Protein AF-A0AAW1QR92-F1 (afdb_monomer_lite)

Foldseek 3Di:
DPPPPVPDVPPDDPCVVVDDPVVVVVVVVVVVVVVVVVPPPVPPCDVVVVVVVVVVVCCVPPDDPVVVVVVVVVVVVVVVVVLVVQVVVLVVLLVLLCVLLVVVVNNVLRDPVVSVCSNVVVADPVNSVVSSVCSNVVPDD

Sequence (141 aa):
MVAQAAQTAKFKPAYNKYRSRSDLEADYVKEWRDIANLGDTSRPLTAWSVLWFVPVWINYTLLPEVVRFLGFSVKAALLALWYQAHKRMVLQGAKLDCWLAGLRGQQHGFSREMVMRRFHYHVGPLESWRYRIQLARGGSL

Structure (mmCIF, N/CA/C/O backbone):
data_AF-A0AAW1QR92-F1
#
_entry.id   AF-A0AAW1QR92-F1
#
loop_
_atom_site.group_PDB
_atom_site.id
_atom_site.type_symbol
_atom_site.label_atom_id
_atom_site.label_alt_id
_atom_site.label_comp_id
_atom_site.label_asym_id
_atom_site.label_entity_id
_atom_site.label_seq_id
_atom_site.pdbx_PDB_ins_code
_atom_site.Cartn_x
_atom_site.Cartn_y
_atom_site.Cartn_z
_atom_site.occupancy
_atom_site.B_iso_or_equiv
_atom_site.auth_seq_id
_atom_site.auth_comp_id
_atom_site.auth_asym_id
_atom_site.auth_atom_id
_atom_site.pdbx_PDB_model_num
ATOM 1 N N . MET A 1 1 ? 17.812 -0.412 24.088 1.00 36.50 1 MET A N 1
ATOM 2 C CA . MET A 1 1 ? 17.986 -1.600 23.220 1.00 36.50 1 MET A CA 1
ATOM 3 C C . MET A 1 1 ? 16.809 -1.713 22.240 1.00 36.50 1 MET A C 1
ATOM 5 O O . MET A 1 1 ? 15.968 -2.583 22.379 1.00 36.50 1 MET A O 1
ATOM 9 N N . VAL A 1 2 ? 16.703 -0.792 21.272 1.00 36.41 2 VAL A N 1
ATOM 10 C CA . VAL A 1 2 ? 15.519 -0.632 20.384 1.00 36.41 2 VAL A CA 1
ATOM 11 C C . VAL A 1 2 ? 15.682 -1.374 19.038 1.00 36.41 2 VAL A C 1
ATOM 13 O O . VAL A 1 2 ? 14.801 -1.357 18.188 1.00 36.41 2 VAL A O 1
ATOM 16 N N . ALA A 1 3 ? 16.789 -2.090 18.837 1.00 37.59 3 ALA A N 1
ATOM 17 C CA . ALA A 1 3 ? 17.160 -2.630 17.527 1.00 37.59 3 ALA A CA 1
ATOM 18 C C . ALA A 1 3 ? 16.555 -4.006 17.164 1.00 37.59 3 ALA A C 1
ATOM 20 O O . ALA A 1 3 ? 16.767 -4.468 16.048 1.00 37.59 3 ALA A O 1
ATOM 21 N N . GLN A 1 4 ? 15.810 -4.677 18.052 1.00 38.47 4 GLN A N 1
ATOM 22 C CA . GLN A 1 4 ? 15.387 -6.072 17.813 1.00 38.47 4 GLN A CA 1
ATOM 23 C C . GLN A 1 4 ? 13.962 -6.258 17.272 1.00 38.47 4 GLN A C 1
ATOM 25 O O . GLN A 1 4 ? 13.657 -7.322 16.745 1.00 38.47 4 GLN A O 1
ATOM 30 N N . ALA A 1 5 ? 13.099 -5.238 17.306 1.00 35.59 5 ALA A N 1
ATOM 31 C CA . ALA A 1 5 ? 11.719 -5.372 16.816 1.00 35.59 5 ALA A CA 1
ATOM 32 C C . ALA A 1 5 ? 11.564 -5.168 15.292 1.00 35.59 5 ALA A C 1
ATOM 34 O O . ALA A 1 5 ? 10.482 -5.375 14.752 1.00 35.59 5 ALA A O 1
ATOM 35 N N . ALA A 1 6 ? 12.631 -4.779 14.585 1.00 37.94 6 ALA A N 1
ATOM 36 C CA . ALA A 1 6 ? 12.605 -4.531 13.139 1.00 37.94 6 ALA A CA 1
ATOM 37 C C . ALA A 1 6 ? 12.860 -5.790 12.277 1.00 37.94 6 ALA A C 1
ATOM 39 O O . ALA A 1 6 ? 12.922 -5.689 11.053 1.00 37.94 6 ALA A O 1
ATOM 40 N N . GLN A 1 7 ? 13.007 -6.977 12.880 1.00 39.44 7 GLN A N 1
ATOM 41 C CA . GLN A 1 7 ? 13.308 -8.229 12.171 1.00 39.44 7 GLN A CA 1
ATOM 42 C C . GLN A 1 7 ? 12.162 -9.253 12.224 1.00 39.44 7 GLN A C 1
ATOM 44 O O . GLN A 1 7 ? 12.347 -10.337 12.762 1.00 39.44 7 GLN A O 1
ATOM 49 N N . THR A 1 8 ? 10.990 -8.991 11.639 1.00 38.94 8 THR A N 1
ATOM 50 C CA . THR A 1 8 ? 9.998 -10.080 11.430 1.00 38.94 8 THR A CA 1
ATOM 51 C C . THR A 1 8 ? 9.270 -10.048 10.089 1.00 38.94 8 THR A C 1
ATOM 53 O O . THR A 1 8 ? 8.261 -10.718 9.905 1.00 38.94 8 THR A O 1
ATOM 56 N N . ALA A 1 9 ? 9.849 -9.394 9.084 1.00 43.56 9 ALA A N 1
ATOM 57 C CA . ALA A 1 9 ? 9.706 -9.862 7.708 1.00 43.56 9 ALA A CA 1
ATOM 58 C C . ALA A 1 9 ? 11.062 -10.418 7.257 1.00 43.56 9 ALA A C 1
ATOM 60 O O . ALA A 1 9 ? 11.718 -9.850 6.387 1.00 43.56 9 ALA A O 1
ATOM 61 N N . LYS A 1 10 ? 11.535 -11.502 7.900 1.00 46.25 10 LYS A N 1
ATOM 62 C CA . LYS A 1 10 ? 12.684 -12.261 7.384 1.00 46.25 10 LYS A CA 1
ATOM 63 C C . LYS A 1 10 ? 12.319 -12.690 5.964 1.00 46.25 10 LYS A C 1
ATOM 65 O O . LYS A 1 10 ? 11.411 -13.497 5.775 1.00 46.25 10 LYS A O 1
ATOM 70 N N . PHE A 1 11 ? 12.987 -12.099 4.976 1.00 49.75 11 PHE A N 1
ATOM 71 C CA . PHE A 1 11 ? 12.872 -12.481 3.575 1.00 49.75 11 PHE A CA 1
ATOM 72 C C . PHE A 1 11 ? 13.097 -13.991 3.485 1.00 49.75 11 PHE A C 1
ATOM 74 O O . PHE A 1 11 ? 14.195 -14.471 3.772 1.00 49.75 11 PHE A O 1
ATOM 81 N N . LYS A 1 12 ? 12.038 -14.749 3.177 1.00 55.47 12 LYS A N 1
ATOM 82 C CA . LYS A 1 12 ? 12.140 -16.203 3.064 1.00 55.47 12 LYS A CA 1
ATOM 83 C C . LYS A 1 12 ? 12.989 -16.500 1.828 1.00 55.47 12 LYS A C 1
ATOM 85 O O . LYS A 1 12 ? 12.605 -16.095 0.731 1.00 55.47 12 LYS A O 1
ATOM 90 N N . PRO A 1 13 ? 14.149 -17.145 1.985 1.00 55.47 13 PRO A N 1
ATOM 91 C CA . PRO A 1 13 ? 15.058 -17.361 0.874 1.00 55.47 13 PRO A CA 1
ATOM 92 C C . PRO A 1 13 ? 14.423 -18.263 -0.195 1.00 55.47 13 PRO A C 1
ATOM 94 O O . PRO A 1 13 ? 13.612 -19.146 0.093 1.00 55.47 13 PRO A O 1
ATOM 97 N N . ALA A 1 14 ? 14.819 -18.045 -1.451 1.00 55.00 14 ALA A N 1
ATOM 98 C CA . ALA A 1 14 ? 14.255 -18.691 -2.639 1.00 55.00 14 ALA A CA 1
ATOM 99 C C . ALA A 1 14 ? 14.402 -20.232 -2.679 1.00 55.00 14 ALA A C 1
ATOM 101 O O . ALA A 1 14 ? 13.823 -20.877 -3.553 1.00 55.00 14 ALA A O 1
ATOM 102 N N . TYR A 1 15 ? 15.130 -20.845 -1.735 1.00 59.25 15 TYR A N 1
ATOM 103 C CA . TYR A 1 15 ? 15.308 -22.299 -1.658 1.00 59.25 15 TYR A CA 1
ATOM 104 C C . TYR A 1 15 ? 14.099 -23.056 -1.079 1.00 59.25 15 TYR A C 1
ATOM 106 O O . TYR A 1 15 ? 14.039 -24.276 -1.212 1.00 59.25 15 TYR A O 1
ATOM 114 N N . ASN A 1 16 ? 13.088 -22.370 -0.526 1.00 64.44 16 ASN A N 1
ATOM 115 C CA . ASN A 1 16 ? 11.834 -23.012 -0.092 1.00 64.44 16 ASN A CA 1
ATOM 116 C C . ASN A 1 16 ? 11.053 -23.672 -1.244 1.00 64.44 16 ASN A C 1
ATOM 118 O O . ASN A 1 16 ? 10.173 -24.489 -0.993 1.00 64.44 16 ASN A O 1
ATOM 122 N N . LYS A 1 17 ? 11.389 -23.357 -2.503 1.00 61.59 17 LYS A N 1
ATOM 123 C CA . LYS A 1 17 ? 10.814 -23.994 -3.697 1.00 61.59 17 LYS A CA 1
ATOM 124 C C . LYS A 1 17 ? 11.194 -25.478 -3.836 1.00 61.59 17 LYS A C 1
ATOM 126 O O . LYS A 1 17 ? 10.472 -26.212 -4.499 1.00 61.59 17 LYS A O 1
ATOM 131 N N . TYR A 1 18 ? 12.304 -25.909 -3.231 1.00 69.69 18 TYR A N 1
ATOM 132 C CA . TYR A 1 18 ? 12.835 -27.275 -3.3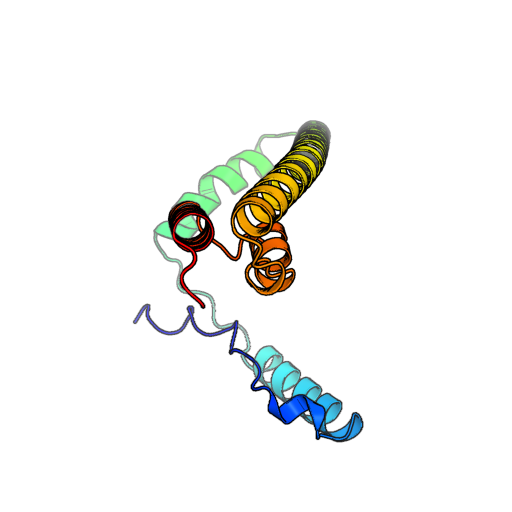54 1.00 69.69 18 TYR A CA 1
ATOM 133 C C . TYR A 1 18 ? 12.560 -28.157 -2.128 1.00 69.69 18 TYR A C 1
ATOM 135 O O . TYR A 1 18 ? 12.988 -29.308 -2.098 1.00 69.69 18 TYR A O 1
ATOM 143 N N . ARG A 1 19 ? 11.873 -27.630 -1.108 1.00 72.19 19 ARG A N 1
ATOM 144 C CA . ARG A 1 19 ? 11.544 -28.373 0.113 1.00 72.19 19 ARG A CA 1
ATOM 145 C C . ARG A 1 19 ? 10.186 -29.051 0.009 1.00 72.19 19 ARG A C 1
ATOM 147 O O . ARG A 1 19 ? 9.264 -28.527 -0.615 1.00 72.19 19 ARG A O 1
ATOM 154 N N . SER A 1 20 ? 10.072 -30.210 0.653 1.00 80.69 20 SER A N 1
ATOM 155 C CA . SER A 1 20 ? 8.797 -30.907 0.761 1.00 80.69 20 SER A CA 1
ATOM 156 C C . SER A 1 20 ? 7.824 -30.084 1.611 1.00 80.69 20 SER A C 1
ATOM 158 O O . SER A 1 20 ? 8.214 -29.340 2.516 1.00 80.69 20 SER A O 1
ATOM 160 N N . ARG A 1 21 ? 6.530 -30.198 1.305 1.00 74.81 21 ARG A N 1
ATOM 161 C CA . ARG A 1 21 ? 5.485 -29.460 2.019 1.00 74.81 21 ARG A CA 1
ATOM 162 C C . ARG A 1 21 ? 5.454 -29.809 3.511 1.00 74.81 21 ARG A C 1
ATOM 164 O O . ARG A 1 21 ? 5.263 -28.911 4.323 1.00 74.81 21 ARG A O 1
ATOM 171 N N . SER A 1 22 ? 5.701 -31.071 3.860 1.00 81.12 22 SER A N 1
ATOM 172 C CA . SER A 1 22 ? 5.760 -31.540 5.248 1.00 81.12 22 SER A CA 1
ATOM 173 C C . SER A 1 22 ? 6.888 -30.884 6.042 1.00 81.12 22 SER A C 1
ATOM 175 O O . SER A 1 22 ? 6.677 -30.509 7.192 1.00 81.12 22 SER A O 1
ATOM 177 N N . ASP A 1 23 ? 8.057 -30.677 5.427 1.00 81.44 23 ASP A N 1
ATOM 178 C CA . ASP A 1 23 ? 9.190 -30.031 6.103 1.00 81.44 23 ASP A CA 1
ATOM 179 C C . ASP A 1 23 ? 8.905 -28.551 6.369 1.00 81.44 23 ASP A C 1
ATOM 181 O O . ASP A 1 23 ? 9.239 -28.024 7.429 1.00 81.44 23 ASP A O 1
ATOM 185 N N . LEU A 1 24 ? 8.248 -27.878 5.417 1.00 79.44 24 LEU A N 1
ATOM 186 C CA . LEU A 1 24 ? 7.818 -26.490 5.588 1.00 79.44 24 LEU A CA 1
ATOM 187 C C . LEU A 1 24 ? 6.776 -26.364 6.702 1.00 79.44 24 LEU A C 1
ATOM 189 O O . LEU A 1 24 ? 6.866 -25.452 7.516 1.00 79.44 24 LEU A O 1
ATOM 193 N N . GLU A 1 25 ? 5.797 -27.267 6.747 1.00 79.06 25 GLU A N 1
ATOM 194 C CA . GLU A 1 25 ? 4.768 -27.285 7.790 1.00 79.06 25 GLU A CA 1
ATOM 195 C C . GLU A 1 25 ? 5.378 -27.533 9.179 1.00 79.06 25 GLU A C 1
ATOM 197 O O . GLU A 1 25 ? 5.028 -26.829 10.125 1.00 79.06 25 GLU A O 1
ATOM 202 N N . ALA A 1 26 ? 6.349 -28.444 9.300 1.00 83.06 26 ALA A N 1
ATOM 203 C CA . ALA A 1 26 ? 7.070 -28.678 10.552 1.00 83.06 26 ALA A CA 1
ATOM 204 C C . ALA A 1 26 ? 7.853 -27.439 11.022 1.00 83.06 26 ALA A C 1
ATOM 2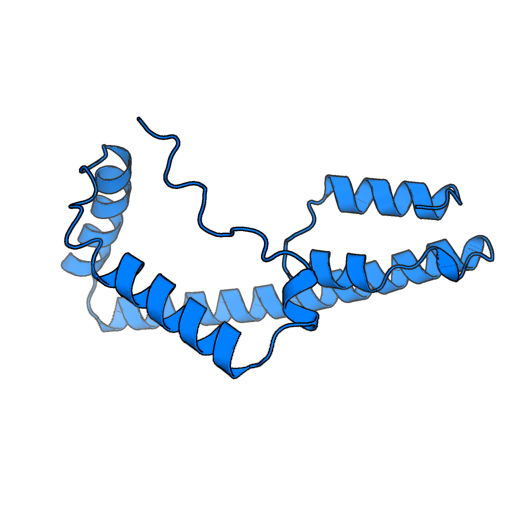06 O O . ALA A 1 26 ? 7.775 -27.070 12.198 1.00 83.06 26 ALA A O 1
ATOM 207 N N . ASP A 1 27 ? 8.552 -26.759 10.107 1.00 82.81 27 ASP A N 1
ATOM 208 C CA . ASP A 1 27 ? 9.270 -25.517 10.409 1.00 82.81 27 ASP A CA 1
ATOM 209 C C . ASP A 1 27 ? 8.305 -24.395 10.828 1.00 82.81 27 ASP A C 1
ATOM 211 O O . ASP A 1 27 ? 8.580 -23.683 11.794 1.00 82.81 27 ASP A O 1
ATOM 215 N N . TYR A 1 28 ? 7.143 -24.273 10.173 1.00 77.81 28 TYR A N 1
ATOM 216 C CA . TYR A 1 28 ? 6.116 -23.298 10.556 1.00 77.81 28 TYR A CA 1
ATOM 217 C C . TYR A 1 28 ? 5.531 -23.566 11.935 1.00 77.81 28 TYR A C 1
ATOM 219 O O . TYR A 1 28 ? 5.345 -22.633 12.713 1.00 77.81 28 TYR A O 1
ATOM 227 N N . VAL A 1 29 ? 5.239 -24.827 12.252 1.00 84.62 29 VAL A N 1
ATOM 228 C CA . VAL A 1 29 ? 4.713 -25.207 13.569 1.00 84.62 29 VAL A CA 1
ATOM 229 C C . VAL A 1 29 ? 5.751 -24.936 14.655 1.00 84.62 29 VAL A C 1
ATOM 231 O O . VAL A 1 29 ? 5.393 -24.470 15.737 1.00 84.62 29 VAL A O 1
ATOM 234 N N . LYS A 1 30 ? 7.034 -25.178 14.370 1.00 83.94 30 LYS A N 1
ATOM 235 C CA . LYS A 1 30 ? 8.133 -24.874 15.289 1.00 83.94 30 LYS A CA 1
ATOM 236 C C . LYS A 1 30 ? 8.287 -23.370 15.510 1.00 83.94 30 LYS A C 1
ATOM 238 O O . LYS A 1 30 ? 8.290 -22.939 16.655 1.00 83.94 30 LYS A O 1
ATOM 243 N N . GLU A 1 31 ? 8.323 -22.576 14.441 1.00 79.69 31 GLU A N 1
ATOM 244 C CA . GLU A 1 31 ? 8.396 -21.111 14.516 1.00 79.69 31 GLU A CA 1
ATOM 245 C C . GLU A 1 31 ? 7.192 -20.533 15.272 1.00 79.69 31 GLU A C 1
ATOM 247 O O . GLU A 1 31 ? 7.347 -19.680 16.142 1.00 79.69 31 GLU A O 1
ATOM 252 N N . TRP A 1 32 ? 5.989 -21.044 15.000 1.00 76.25 32 TRP A N 1
ATOM 253 C CA . TRP A 1 32 ? 4.781 -20.647 15.715 1.00 76.25 32 TRP A CA 1
ATOM 254 C C . TRP A 1 32 ? 4.849 -21.002 17.200 1.00 76.25 32 TRP A C 1
ATOM 256 O O . TRP A 1 32 ? 4.489 -20.178 18.035 1.00 76.25 32 TRP A O 1
ATOM 266 N N . ARG A 1 33 ? 5.345 -22.196 17.545 1.00 79.56 33 ARG A N 1
ATOM 267 C CA . ARG A 1 33 ? 5.541 -22.617 18.938 1.00 79.56 33 ARG A CA 1
ATOM 268 C C . ARG A 1 33 ? 6.582 -21.745 19.640 1.00 79.56 33 ARG A C 1
ATOM 270 O O . ARG A 1 33 ? 6.361 -21.377 20.787 1.00 79.56 33 ARG A O 1
ATOM 277 N N . ASP A 1 34 ? 7.662 -21.374 18.963 1.00 76.19 34 ASP A N 1
ATOM 278 C CA . ASP A 1 34 ? 8.684 -20.479 19.507 1.00 76.19 34 ASP A CA 1
ATOM 279 C C . ASP A 1 34 ? 8.112 -19.067 19.744 1.00 76.19 34 ASP A C 1
ATOM 281 O O . ASP A 1 34 ? 8.342 -18.485 20.801 1.00 76.19 34 ASP A O 1
ATOM 285 N N . ILE A 1 35 ? 7.286 -18.550 18.823 1.00 70.12 35 ILE A N 1
ATOM 286 C CA . ILE A 1 35 ? 6.558 -17.273 18.972 1.00 70.12 35 ILE A CA 1
ATOM 287 C C . ILE A 1 35 ? 5.499 -17.340 20.080 1.00 70.12 35 ILE A C 1
ATOM 289 O O . ILE A 1 35 ? 5.324 -16.374 20.815 1.00 70.12 35 ILE A O 1
ATOM 293 N N . ALA A 1 36 ? 4.793 -18.460 20.223 1.00 69.69 36 ALA A N 1
ATOM 294 C CA . ALA A 1 36 ? 3.802 -18.650 21.279 1.00 69.69 36 ALA A CA 1
ATOM 295 C C . ALA A 1 36 ? 4.457 -18.815 22.664 1.00 69.69 36 ALA A C 1
ATOM 297 O O . ALA A 1 36 ? 3.897 -18.373 23.664 1.00 69.69 36 ALA A O 1
ATOM 298 N N . ASN A 1 37 ? 5.653 -19.414 22.715 1.00 69.50 37 ASN A N 1
ATOM 299 C CA . ASN A 1 37 ? 6.457 -19.589 23.928 1.00 69.50 37 ASN A CA 1
ATOM 300 C C . ASN A 1 37 ? 7.298 -18.358 24.293 1.00 69.50 37 ASN A C 1
ATOM 302 O O . ASN A 1 37 ? 7.818 -18.296 25.408 1.00 69.50 37 ASN A O 1
ATOM 306 N N . LEU A 1 38 ? 7.400 -17.357 23.410 1.00 62.12 38 LEU A N 1
ATOM 307 C CA . LEU A 1 38 ? 7.755 -15.976 23.757 1.00 62.12 38 LEU A CA 1
ATOM 308 C C . LEU A 1 38 ? 6.601 -15.364 24.576 1.00 62.12 38 LEU A C 1
ATOM 310 O O . LEU A 1 38 ? 5.966 -14.389 24.178 1.00 62.12 38 LEU A O 1
ATOM 314 N N . GLY A 1 39 ? 6.290 -15.995 25.709 1.00 47.44 39 GLY A N 1
ATOM 315 C CA . GLY A 1 39 ? 5.239 -15.585 26.623 1.00 47.44 39 GLY A CA 1
ATOM 316 C C . GLY A 1 39 ? 5.467 -14.161 27.102 1.00 47.44 39 GLY A C 1
ATOM 317 O O . GLY A 1 39 ? 6.617 -13.731 27.186 1.00 47.44 39 GLY A O 1
ATOM 318 N N . ASP A 1 40 ? 4.355 -13.461 27.357 1.00 55.81 40 ASP A N 1
ATOM 319 C CA . ASP A 1 40 ? 4.210 -12.160 28.027 1.00 55.81 40 ASP A CA 1
ATOM 320 C C . ASP A 1 40 ? 5.512 -11.377 28.228 1.00 55.81 40 ASP A C 1
ATOM 322 O O . ASP A 1 40 ? 5.880 -10.960 29.329 1.00 55.81 40 ASP A O 1
ATOM 326 N N . THR A 1 41 ? 6.199 -11.090 27.123 1.00 54.28 41 THR A N 1
ATOM 327 C CA . THR A 1 41 ? 7.145 -9.988 27.085 1.00 54.28 41 THR A CA 1
ATOM 328 C C . THR A 1 41 ? 6.259 -8.764 27.082 1.00 54.28 41 THR A C 1
ATOM 330 O O . THR A 1 41 ? 5.886 -8.233 26.035 1.00 54.28 41 THR A O 1
ATOM 333 N N . SER A 1 42 ? 5.837 -8.391 28.291 1.00 57.53 42 SER A N 1
ATOM 334 C CA . SER A 1 42 ? 5.189 -7.138 28.617 1.00 57.53 42 SER A CA 1
ATOM 335 C C . SER A 1 42 ? 6.007 -6.061 27.928 1.00 57.53 42 SER A C 1
ATOM 337 O O . SER A 1 42 ? 7.124 -5.730 28.329 1.00 57.53 42 SER A O 1
ATOM 339 N N . ARG A 1 43 ? 5.502 -5.616 26.769 1.00 60.09 43 ARG A N 1
ATOM 340 C CA . ARG A 1 43 ? 6.186 -4.626 25.945 1.00 60.09 43 ARG A CA 1
ATOM 341 C C . ARG A 1 43 ? 6.496 -3.469 26.885 1.00 60.09 43 ARG A C 1
ATOM 343 O O . ARG A 1 43 ? 5.556 -2.986 27.522 1.00 60.09 43 ARG A O 1
ATOM 350 N N . PRO A 1 44 ? 7.765 -3.049 27.026 1.00 59.94 44 PRO A N 1
ATOM 351 C CA . PRO A 1 44 ? 8.085 -1.980 27.952 1.00 59.94 44 PRO A CA 1
ATOM 352 C C . PRO A 1 44 ? 7.227 -0.783 27.560 1.00 59.94 44 PRO A C 1
ATOM 354 O O . PRO A 1 44 ? 7.250 -0.382 26.391 1.00 59.94 44 PRO A O 1
ATOM 357 N N . LEU A 1 45 ? 6.434 -0.274 28.511 1.00 63.12 45 LEU A N 1
ATOM 358 C CA . LEU A 1 45 ? 5.592 0.907 28.336 1.00 63.12 45 LEU A CA 1
ATOM 359 C C . LEU A 1 45 ? 6.492 2.050 27.875 1.00 63.12 45 LEU A C 1
ATOM 361 O O . LEU A 1 45 ? 7.161 2.721 28.654 1.00 63.12 45 LEU A O 1
ATOM 365 N N . THR A 1 46 ? 6.574 2.216 26.564 1.00 74.56 46 THR A N 1
ATOM 366 C CA . THR A 1 46 ? 7.388 3.245 25.940 1.00 74.56 46 THR A CA 1
ATOM 367 C C . THR A 1 46 ? 6.553 4.515 25.976 1.00 74.56 46 THR A C 1
ATOM 369 O O . THR A 1 46 ? 5.349 4.441 25.725 1.00 74.56 46 THR A O 1
ATOM 372 N N . ALA A 1 47 ? 7.149 5.684 26.222 1.00 76.62 47 ALA A N 1
ATOM 373 C CA . ALA A 1 47 ? 6.414 6.959 26.210 1.00 76.62 47 ALA A CA 1
ATOM 374 C C . ALA A 1 47 ? 5.571 7.133 24.928 1.00 76.62 47 ALA A C 1
ATOM 376 O O . ALA A 1 47 ? 4.454 7.638 24.960 1.00 76.62 47 ALA A O 1
ATOM 377 N N . TRP A 1 48 ? 6.067 6.593 23.811 1.00 77.88 48 TRP A N 1
ATOM 378 C CA . TRP A 1 48 ? 5.351 6.520 22.542 1.00 77.88 48 TRP A CA 1
ATOM 379 C C . TRP A 1 48 ? 4.073 5.671 22.587 1.00 77.88 48 TRP A C 1
ATOM 381 O O . TRP A 1 48 ? 3.041 6.077 22.063 1.00 77.88 48 TRP A O 1
ATOM 391 N N . SER A 1 49 ? 4.115 4.503 23.232 1.00 73.38 49 SER A N 1
ATOM 392 C CA . SER A 1 49 ? 2.938 3.639 23.387 1.00 73.38 49 SER A CA 1
ATOM 393 C C . SER A 1 49 ? 1.855 4.300 24.240 1.00 73.38 49 SER A C 1
ATOM 395 O O . SER A 1 49 ? 0.679 4.199 23.907 1.00 73.38 49 SER A O 1
ATOM 397 N N . VAL A 1 50 ? 2.252 5.056 25.270 1.00 77.50 50 VAL A N 1
ATOM 398 C CA . VAL A 1 50 ? 1.332 5.823 26.121 1.00 77.50 50 VAL A CA 1
ATOM 399 C C . VAL A 1 50 ? 0.716 6.986 25.340 1.00 77.50 50 VAL A C 1
ATOM 401 O O . VAL A 1 50 ? -0.498 7.169 25.374 1.00 77.50 50 VAL A O 1
ATOM 404 N N . LEU A 1 51 ? 1.524 7.720 24.566 1.00 84.00 51 LEU A N 1
ATOM 405 C CA . LEU A 1 51 ? 1.051 8.814 23.713 1.00 84.00 51 LEU A CA 1
ATOM 406 C C . LEU A 1 51 ? -0.011 8.344 22.706 1.00 84.00 51 LEU A C 1
ATOM 408 O O . LEU A 1 51 ? -0.997 9.039 22.490 1.00 84.00 51 LEU A O 1
ATOM 412 N N . TRP A 1 52 ? 0.161 7.159 22.115 1.00 80.00 52 TRP A N 1
ATOM 413 C CA . TRP A 1 52 ? -0.828 6.574 21.201 1.00 80.00 52 TRP A CA 1
ATOM 414 C C . TRP A 1 52 ? -2.017 5.924 21.912 1.00 80.00 52 TRP A C 1
ATOM 416 O O . TRP A 1 52 ? -3.100 5.839 21.333 1.00 80.00 52 TRP A O 1
ATOM 426 N N . PHE A 1 53 ? -1.844 5.490 23.160 1.00 81.50 53 PHE A N 1
ATOM 427 C CA . PHE A 1 53 ? -2.912 4.908 23.964 1.00 81.50 53 PHE A CA 1
ATOM 428 C C . PHE A 1 53 ? -3.946 5.951 24.390 1.00 81.50 53 PHE A C 1
ATOM 430 O O . PHE A 1 53 ? -5.138 5.677 24.303 1.00 81.50 53 PHE A O 1
ATOM 437 N N . VAL A 1 54 ? -3.520 7.152 24.798 1.00 81.25 54 VAL A N 1
ATOM 438 C CA . VAL A 1 54 ? -4.426 8.197 25.313 1.00 81.25 54 VAL A CA 1
ATOM 439 C C . VAL A 1 54 ? -5.541 8.564 24.315 1.00 81.25 54 VAL A C 1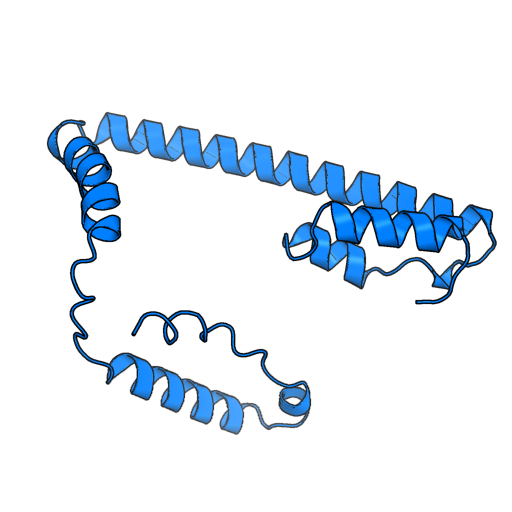
ATOM 441 O O . VAL A 1 54 ? -6.707 8.517 24.707 1.00 81.25 54 VAL A O 1
ATOM 444 N N . PRO A 1 55 ? -5.267 8.835 23.023 1.00 82.31 55 PRO A N 1
ATOM 445 C CA . PRO A 1 55 ? -6.314 9.096 22.038 1.00 82.31 55 PRO A CA 1
ATOM 446 C C . PRO A 1 55 ? -7.269 7.918 21.860 1.00 82.31 55 PRO A C 1
ATOM 448 O O . PRO A 1 55 ? -8.473 8.122 21.751 1.00 82.31 55 PRO A O 1
ATOM 451 N N . VAL A 1 56 ? -6.752 6.684 21.849 1.00 80.56 56 VAL A N 1
ATOM 452 C CA . VAL A 1 56 ? -7.579 5.475 21.732 1.00 80.56 56 VAL A CA 1
ATOM 453 C C . VAL A 1 56 ? -8.476 5.342 22.959 1.00 80.56 56 VAL A C 1
ATOM 455 O O . VAL A 1 56 ? -9.681 5.178 22.817 1.00 80.56 56 VAL A O 1
ATOM 458 N N . TRP A 1 57 ? -7.923 5.492 24.158 1.00 84.56 57 TRP A N 1
ATOM 459 C CA . TRP A 1 57 ? -8.666 5.406 25.410 1.00 84.56 57 TRP A CA 1
ATOM 460 C C . TRP A 1 57 ? -9.783 6.454 25.506 1.00 84.56 57 TRP A C 1
ATOM 462 O O . TRP A 1 57 ? -10.916 6.105 25.839 1.00 84.56 57 TRP A O 1
ATOM 472 N N . ILE A 1 58 ? -9.501 7.705 25.123 1.00 83.00 58 ILE A N 1
ATOM 473 C CA . ILE A 1 58 ? -10.492 8.790 25.014 1.00 83.00 58 ILE A CA 1
ATOM 474 C C . ILE A 1 58 ? -11.614 8.371 24.059 1.00 83.00 58 ILE A C 1
ATOM 476 O O . ILE A 1 58 ? -12.791 8.457 24.404 1.00 83.00 58 ILE A O 1
ATOM 480 N N . ASN A 1 59 ? -11.256 7.843 22.887 1.00 78.56 59 ASN A N 1
ATOM 481 C CA . ASN A 1 59 ? -12.216 7.416 21.872 1.00 78.56 59 ASN A CA 1
ATOM 482 C C . ASN A 1 59 ? -13.129 6.279 22.357 1.00 78.56 59 ASN A C 1
ATOM 484 O O . ASN A 1 59 ? -14.302 6.238 22.007 1.00 78.56 59 ASN A O 1
ATOM 488 N N . TYR A 1 60 ? -12.598 5.344 23.147 1.00 79.56 60 TYR A N 1
ATOM 489 C CA . TYR A 1 60 ? -13.344 4.179 23.633 1.00 79.56 60 TYR A CA 1
ATOM 490 C C . TYR A 1 60 ? -14.159 4.453 24.900 1.00 79.56 60 TYR A C 1
ATOM 492 O O . TYR A 1 60 ? -15.163 3.779 25.108 1.00 79.56 60 TYR A O 1
ATOM 500 N N . THR A 1 61 ? -13.747 5.424 25.716 1.00 85.19 61 THR A N 1
ATOM 501 C CA . THR A 1 61 ? -14.436 5.780 26.968 1.00 85.19 61 THR A CA 1
ATOM 502 C C . THR A 1 61 ? -15.540 6.811 26.739 1.00 85.19 61 THR A C 1
ATOM 504 O O . THR A 1 61 ? -16.575 6.752 27.394 1.00 85.19 61 THR A O 1
ATOM 507 N N . LEU A 1 62 ? -15.337 7.755 25.810 1.00 85.19 62 LEU A N 1
ATOM 508 C CA . LEU A 1 62 ? -16.262 8.876 25.601 1.00 85.19 62 LEU A CA 1
ATOM 509 C C . LEU A 1 62 ? -17.244 8.667 24.447 1.00 85.19 62 LEU A C 1
ATOM 511 O O . LEU A 1 62 ? -18.328 9.247 24.482 1.00 85.19 62 LEU A O 1
ATOM 515 N N . LEU A 1 63 ? -16.896 7.887 23.415 1.00 81.56 63 LEU A N 1
ATOM 516 C CA . LEU A 1 63 ? -17.799 7.705 22.279 1.00 81.56 63 LEU A CA 1
ATOM 517 C C . LEU A 1 63 ? -18.734 6.505 22.472 1.00 81.56 63 LEU A C 1
ATOM 519 O O . LEU A 1 63 ? -18.258 5.385 22.683 1.00 81.56 63 LEU A O 1
ATOM 523 N N . PRO A 1 64 ? -20.052 6.696 22.278 1.00 87.62 64 PRO A N 1
ATOM 524 C CA . PRO A 1 64 ? -21.004 5.598 22.199 1.00 87.62 64 PRO A CA 1
ATOM 525 C C . PRO A 1 64 ? -20.639 4.611 21.088 1.00 87.62 64 PRO A C 1
ATOM 527 O O . PRO A 1 64 ? -20.112 4.990 20.037 1.00 87.62 64 PRO A O 1
ATOM 530 N N . GLU A 1 65 ? -20.999 3.343 21.280 1.00 83.19 65 GLU A N 1
ATOM 531 C CA . GLU A 1 65 ? -20.682 2.258 20.346 1.00 83.19 65 GLU A CA 1
ATOM 532 C C . GLU A 1 65 ? -21.134 2.540 18.904 1.00 83.19 65 GLU A C 1
ATOM 534 O O . GLU A 1 65 ? -20.383 2.285 17.959 1.00 83.19 65 GLU A O 1
ATOM 539 N N . VAL A 1 66 ? -22.305 3.162 18.740 1.00 86.12 66 VAL A N 1
ATOM 540 C CA . VAL A 1 66 ? -22.870 3.545 17.437 1.00 86.12 66 VAL A CA 1
ATOM 541 C C . VAL A 1 66 ? -21.950 4.507 16.678 1.00 86.12 66 VAL A C 1
ATOM 543 O O . VAL A 1 66 ? -21.710 4.329 15.483 1.00 86.12 66 VAL A O 1
ATOM 546 N N . VAL A 1 67 ? -21.375 5.500 17.365 1.00 85.62 67 VAL A N 1
ATOM 547 C CA . VAL A 1 67 ? -20.483 6.493 16.744 1.00 85.62 67 VAL A CA 1
ATOM 548 C C . VAL A 1 67 ? -19.179 5.836 16.299 1.00 85.62 67 VAL A C 1
ATOM 550 O O . VAL A 1 67 ? -18.680 6.120 15.209 1.00 85.62 67 VAL A O 1
ATOM 553 N N . ARG A 1 68 ? -18.649 4.894 17.090 1.00 82.75 68 ARG A N 1
ATOM 554 C CA . ARG A 1 68 ? -17.453 4.127 16.709 1.00 82.75 68 ARG A CA 1
ATOM 555 C C . ARG A 1 68 ? -17.710 3.262 15.478 1.00 82.75 68 ARG A C 1
ATOM 557 O O . ARG A 1 68 ? -16.862 3.214 14.590 1.00 82.75 68 ARG A O 1
ATOM 564 N N . PHE A 1 69 ? -18.865 2.597 15.413 1.00 87.31 69 PHE A N 1
ATOM 565 C CA . PHE A 1 69 ? -19.240 1.769 14.267 1.00 87.31 69 PHE A CA 1
ATOM 566 C C . PHE A 1 69 ? -19.396 2.602 12.990 1.00 87.31 69 PHE A C 1
ATOM 568 O O . PHE A 1 69 ? -18.887 2.219 11.934 1.00 87.31 69 PHE A O 1
ATOM 575 N N . LEU A 1 70 ? -20.030 3.774 13.085 1.00 89.88 70 LEU A N 1
ATOM 576 C CA . LEU A 1 70 ? -20.120 4.717 11.969 1.00 89.88 70 LEU A CA 1
ATOM 577 C C . LEU A 1 70 ? -18.732 5.197 11.534 1.00 89.88 70 LEU A C 1
ATOM 579 O O . LEU A 1 70 ? -18.413 5.143 10.349 1.00 89.88 70 LEU A O 1
ATOM 583 N N . GLY A 1 71 ? -17.873 5.581 12.481 1.00 87.12 71 GLY A N 1
ATOM 584 C CA . GLY A 1 71 ? -16.492 5.971 12.194 1.00 87.12 71 GLY A CA 1
ATOM 585 C C . GLY A 1 71 ? -15.690 4.856 11.515 1.00 87.12 71 GLY A C 1
ATOM 586 O O . GLY A 1 71 ? -14.981 5.106 10.539 1.00 87.12 71 GLY A O 1
ATOM 587 N N . PHE A 1 72 ? -15.841 3.610 11.972 1.00 88.75 72 PHE A N 1
ATOM 588 C CA . PHE A 1 72 ? -15.242 2.438 11.334 1.00 88.75 72 PHE A CA 1
ATOM 589 C C . PHE A 1 72 ? -15.770 2.231 9.912 1.00 88.75 72 PHE A C 1
ATOM 591 O O . PHE A 1 72 ? -14.976 2.032 8.995 1.00 88.75 72 PHE A O 1
ATOM 598 N N . SER A 1 73 ? -17.083 2.334 9.711 1.00 87.75 73 SER A N 1
ATOM 599 C CA . SER A 1 73 ? -17.730 2.155 8.407 1.00 87.75 73 SER A CA 1
ATOM 600 C C . SER A 1 73 ? -17.279 3.214 7.403 1.00 87.75 73 SER A C 1
ATOM 602 O O . SER A 1 73 ? -16.914 2.888 6.274 1.00 87.75 73 SER A O 1
ATOM 604 N N . VAL A 1 74 ? -17.209 4.478 7.832 1.00 92.62 74 VAL A N 1
ATOM 605 C CA . VAL A 1 74 ? -16.675 5.582 7.025 1.00 92.62 74 VAL A CA 1
ATOM 606 C C . VAL A 1 74 ? -15.209 5.333 6.688 1.00 92.62 74 VAL A C 1
ATOM 608 O O . VAL A 1 74 ? -14.820 5.426 5.525 1.00 92.62 74 VAL A O 1
ATOM 611 N N . LYS A 1 75 ? -14.388 4.950 7.672 1.00 91.88 75 LYS A N 1
ATOM 612 C CA . LYS A 1 75 ? -12.976 4.626 7.439 1.00 91.88 75 LYS A CA 1
ATOM 613 C C . LYS A 1 75 ? -12.814 3.466 6.454 1.00 91.88 75 LYS A C 1
ATOM 615 O O . LYS A 1 75 ? -11.962 3.545 5.575 1.00 91.88 75 LYS A O 1
ATOM 620 N N . ALA A 1 76 ? -13.621 2.415 6.575 1.00 89.25 76 ALA A N 1
ATOM 621 C CA . ALA A 1 76 ? -13.606 1.268 5.674 1.00 89.25 76 ALA A CA 1
ATOM 622 C C . ALA A 1 76 ? -13.993 1.672 4.243 1.00 89.25 76 ALA A C 1
ATOM 624 O O . ALA A 1 76 ? -13.300 1.300 3.295 1.00 89.25 76 ALA A O 1
ATOM 625 N N . ALA A 1 77 ? -15.035 2.494 4.085 1.00 92.62 77 ALA A N 1
ATOM 626 C CA . ALA A 1 77 ? -15.446 3.031 2.791 1.00 92.62 77 ALA A CA 1
ATOM 627 C C . ALA A 1 77 ? -14.349 3.902 2.158 1.00 92.62 77 ALA A C 1
ATOM 629 O O . ALA A 1 77 ? -14.018 3.725 0.985 1.00 92.62 77 ALA A O 1
ATOM 630 N N . LEU A 1 78 ? -13.721 4.786 2.940 1.00 94.31 78 LEU A N 1
ATOM 631 C CA . LEU A 1 78 ? -12.593 5.600 2.485 1.00 94.31 78 LEU A CA 1
ATOM 632 C C . LEU A 1 78 ? -11.405 4.736 2.053 1.00 94.31 78 LEU A C 1
ATOM 634 O O . LEU A 1 78 ? -10.823 4.987 1.000 1.00 94.31 78 LEU A O 1
ATOM 638 N N . LEU A 1 79 ? -11.070 3.692 2.817 1.00 90.50 79 LEU A N 1
ATOM 639 C CA . LEU A 1 79 ? -10.004 2.760 2.449 1.00 90.50 79 LEU A CA 1
ATOM 640 C C . LEU A 1 79 ? -10.327 2.016 1.148 1.00 90.50 79 LEU A C 1
ATOM 642 O O . LEU A 1 79 ? -9.443 1.830 0.313 1.00 90.50 79 LEU A O 1
ATOM 646 N N . ALA A 1 80 ? -11.582 1.606 0.958 1.00 90.31 80 ALA A N 1
ATOM 647 C CA . ALA A 1 80 ? -12.026 0.931 -0.255 1.00 90.31 80 ALA A CA 1
ATOM 648 C C . ALA A 1 80 ? -11.929 1.852 -1.481 1.00 90.31 80 ALA A C 1
ATOM 650 O O . ALA A 1 80 ? -11.397 1.448 -2.518 1.00 90.31 80 ALA A O 1
ATOM 651 N N . LEU A 1 81 ? -12.375 3.105 -1.353 1.00 93.50 81 LEU A N 1
ATOM 652 C CA . LEU A 1 81 ? -12.244 4.120 -2.402 1.00 93.50 81 LEU A CA 1
ATOM 653 C C . LEU A 1 81 ? -10.776 4.413 -2.717 1.00 93.50 81 LEU A C 1
ATOM 655 O O .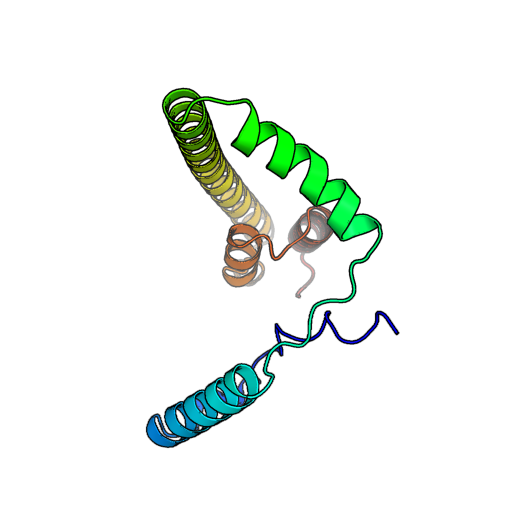 LEU A 1 81 ? -10.387 4.430 -3.886 1.00 93.50 81 LEU A O 1
ATOM 659 N N . TRP A 1 82 ? -9.946 4.568 -1.683 1.00 92.38 82 TRP A N 1
ATOM 660 C CA . TRP A 1 82 ? -8.506 4.745 -1.831 1.00 92.38 82 TRP A CA 1
ATOM 661 C C . TRP A 1 82 ? -7.870 3.571 -2.577 1.00 92.38 82 TRP A C 1
ATOM 663 O O . TRP A 1 82 ? -7.114 3.772 -3.524 1.00 92.38 82 TRP A O 1
ATOM 673 N N . TYR A 1 83 ? -8.220 2.337 -2.215 1.00 89.12 83 TYR A N 1
ATOM 674 C CA . TYR A 1 83 ? -7.704 1.140 -2.869 1.00 89.12 83 TYR A CA 1
ATOM 675 C C . TYR A 1 83 ? -8.103 1.066 -4.349 1.00 89.12 83 TYR A C 1
ATOM 677 O O . TYR A 1 83 ? -7.276 0.742 -5.206 1.00 89.12 83 TYR A O 1
ATOM 685 N N . GLN A 1 84 ? -9.349 1.419 -4.683 1.00 92.06 84 GLN A N 1
ATOM 686 C CA . GLN A 1 84 ? -9.794 1.506 -6.075 1.00 92.06 84 GLN A CA 1
ATOM 687 C C . GLN A 1 84 ? -9.033 2.587 -6.853 1.00 92.06 84 GLN A C 1
ATOM 689 O O . GLN A 1 84 ? -8.607 2.341 -7.985 1.00 92.06 84 GLN A O 1
ATOM 694 N N . ALA A 1 85 ? -8.837 3.764 -6.254 1.00 92.50 85 ALA A N 1
ATOM 695 C CA . ALA A 1 85 ? -8.071 4.850 -6.852 1.00 92.50 85 ALA A CA 1
ATOM 696 C C . ALA A 1 85 ? -6.609 4.437 -7.083 1.00 92.50 85 ALA A C 1
ATOM 698 O O . ALA A 1 85 ? -6.110 4.559 -8.201 1.00 92.50 85 ALA A O 1
ATOM 699 N N . HIS A 1 86 ? -5.958 3.849 -6.077 1.00 90.94 86 HIS A N 1
ATOM 700 C CA . HIS A 1 86 ? -4.593 3.327 -6.167 1.00 90.94 86 HIS A CA 1
ATOM 701 C C . HIS A 1 86 ? -4.452 2.292 -7.284 1.00 90.94 86 HIS A C 1
ATOM 703 O O . HIS A 1 86 ? -3.570 2.405 -8.134 1.00 90.94 86 HIS A O 1
ATOM 709 N N . LYS A 1 87 ? -5.376 1.326 -7.370 1.00 91.56 87 LYS A N 1
ATOM 710 C CA . LYS A 1 87 ? -5.392 0.335 -8.455 1.00 91.56 87 LYS A CA 1
ATOM 711 C C . LYS A 1 87 ? -5.450 1.001 -9.831 1.00 91.56 87 LYS A C 1
ATOM 713 O O . LYS A 1 87 ? -4.710 0.607 -10.732 1.00 91.56 87 LYS A O 1
ATOM 718 N N . ARG A 1 88 ? -6.298 2.020 -10.001 1.00 92.00 88 ARG A N 1
ATOM 719 C CA . ARG A 1 88 ? -6.394 2.783 -11.257 1.00 92.00 88 ARG A CA 1
ATOM 720 C C . ARG A 1 88 ? -5.093 3.527 -11.566 1.00 92.00 88 ARG A C 1
ATOM 722 O O . ARG A 1 88 ? -4.629 3.445 -12.701 1.00 92.00 88 ARG A O 1
ATOM 729 N N . MET A 1 89 ? -4.476 4.173 -10.577 1.00 89.69 89 MET A N 1
ATOM 730 C CA . MET A 1 89 ? -3.193 4.869 -10.746 1.00 89.69 89 MET A CA 1
ATOM 731 C C . MET A 1 89 ? -2.070 3.910 -11.156 1.00 89.69 89 MET A C 1
ATOM 733 O O . MET A 1 89 ? -1.306 4.211 -12.072 1.00 89.69 89 MET A O 1
ATOM 737 N N . VAL A 1 90 ? -1.988 2.730 -10.534 1.00 90.25 90 VAL A N 1
ATOM 738 C CA . VAL A 1 90 ? -0.978 1.716 -10.877 1.00 90.25 90 VAL A CA 1
ATOM 739 C C . VAL A 1 90 ? -1.178 1.202 -12.304 1.00 90.25 90 VAL A C 1
ATOM 741 O O . VAL A 1 90 ? -0.204 1.076 -13.043 1.00 90.25 90 VAL A O 1
ATOM 744 N N . LEU A 1 91 ? -2.424 0.972 -12.734 1.00 91.19 91 LEU A N 1
ATOM 745 C CA . LEU A 1 91 ? -2.729 0.556 -14.108 1.00 91.19 91 LEU A CA 1
ATOM 746 C C . LEU A 1 91 ? -2.408 1.647 -15.139 1.00 91.19 91 LEU A C 1
ATOM 748 O O . LEU A 1 91 ? -1.841 1.345 -16.187 1.00 91.19 91 LEU A O 1
ATOM 752 N N . GLN A 1 92 ? -2.732 2.910 -14.852 1.00 91.88 92 GLN A N 1
ATOM 753 C CA . GLN A 1 92 ? -2.332 4.039 -15.700 1.00 91.88 92 GLN A CA 1
ATOM 754 C C . GLN A 1 92 ? -0.807 4.161 -15.777 1.00 91.88 92 GLN A C 1
ATOM 756 O O . GLN A 1 92 ? -0.253 4.344 -16.859 1.00 91.88 92 GLN A O 1
ATOM 761 N N . GLY A 1 93 ? -0.119 3.977 -14.649 1.00 88.94 93 GLY A N 1
ATOM 762 C CA . GLY A 1 93 ? 1.336 3.942 -14.596 1.00 88.94 93 GLY A CA 1
ATOM 763 C C . GLY A 1 93 ? 1.934 2.806 -15.424 1.00 88.94 93 GLY A C 1
ATOM 764 O O . GLY A 1 93 ? 2.897 3.037 -16.141 1.00 88.94 93 GLY A O 1
ATOM 765 N N . ALA A 1 94 ? 1.342 1.612 -15.384 1.00 88.56 94 ALA A N 1
ATOM 766 C CA . ALA A 1 94 ? 1.777 0.478 -16.195 1.00 88.56 94 ALA A CA 1
ATOM 767 C C . ALA A 1 94 ? 1.575 0.722 -17.699 1.00 88.56 94 ALA A C 1
ATOM 769 O O . ALA A 1 94 ? 2.440 0.361 -18.493 1.00 88.56 94 ALA A O 1
ATOM 770 N N . LYS A 1 95 ? 0.473 1.374 -18.099 1.00 90.31 95 LYS A N 1
ATOM 771 C CA . LYS A 1 95 ? 0.261 1.793 -19.496 1.00 90.31 95 LYS A CA 1
ATOM 772 C C . LYS A 1 95 ? 1.337 2.773 -19.958 1.00 90.31 95 LYS A C 1
ATOM 774 O O . LYS A 1 95 ? 1.867 2.607 -21.051 1.00 90.31 95 LYS A O 1
ATOM 779 N N . LEU A 1 96 ? 1.680 3.754 -19.120 1.00 88.88 96 LEU A N 1
ATOM 780 C CA . LEU A 1 96 ? 2.760 4.698 -19.406 1.00 88.88 96 LEU A CA 1
ATOM 781 C C . LEU A 1 96 ? 4.110 3.981 -19.541 1.00 88.88 96 LEU A C 1
ATOM 783 O O . LEU A 1 96 ? 4.840 4.238 -20.490 1.00 88.88 96 LEU A O 1
ATOM 787 N N . ASP A 1 97 ? 4.422 3.061 -18.628 1.00 87.75 97 ASP A N 1
ATOM 788 C CA . ASP A 1 97 ? 5.673 2.298 -18.657 1.00 87.75 97 ASP A CA 1
ATOM 789 C C . ASP A 1 97 ? 5.761 1.422 -19.927 1.00 87.75 97 ASP A C 1
ATOM 791 O O . ASP A 1 97 ? 6.802 1.378 -20.580 1.00 87.75 97 ASP A O 1
ATOM 795 N N . CYS A 1 98 ? 4.656 0.782 -20.330 1.00 85.44 98 CYS A N 1
ATOM 796 C CA . CYS A 1 98 ? 4.566 0.009 -21.574 1.00 85.44 98 CYS A CA 1
ATOM 797 C C . CYS A 1 98 ? 4.732 0.893 -22.820 1.00 85.44 98 CYS A C 1
ATOM 799 O O . CYS A 1 98 ? 5.404 0.501 -23.772 1.00 85.44 98 CYS A O 1
ATOM 801 N N . TRP A 1 99 ? 4.140 2.089 -22.818 1.00 86.38 99 TRP A N 1
ATOM 802 C CA . TRP A 1 99 ? 4.284 3.052 -23.908 1.00 86.38 99 TRP A CA 1
ATOM 803 C C . TRP A 1 99 ? 5.730 3.555 -24.033 1.00 86.38 99 TRP A C 1
ATOM 805 O O . TRP A 1 99 ? 6.287 3.546 -25.128 1.00 86.38 99 TRP A O 1
ATOM 815 N N . LEU A 1 100 ? 6.374 3.898 -22.911 1.00 84.44 100 LEU A N 1
ATOM 816 C CA . LEU A 1 100 ? 7.784 4.305 -22.872 1.00 84.44 100 LEU A CA 1
ATOM 817 C C . LEU A 1 100 ? 8.722 3.197 -23.372 1.00 84.44 100 LEU A C 1
ATOM 819 O O . LEU A 1 100 ? 9.645 3.478 -24.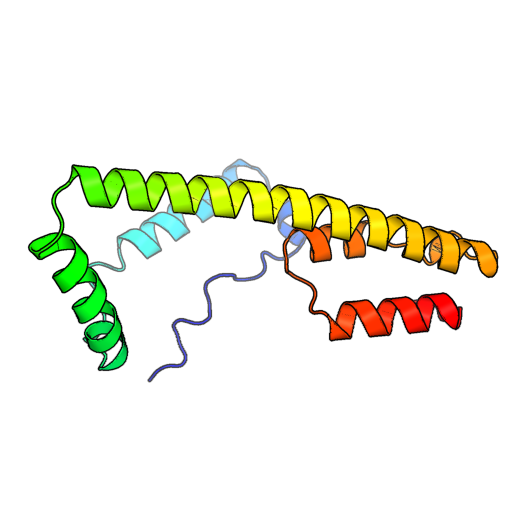133 1.00 84.44 100 LEU A O 1
ATOM 823 N N . ALA A 1 101 ? 8.469 1.945 -22.983 1.00 82.06 101 ALA A N 1
ATOM 824 C CA . ALA A 1 101 ? 9.218 0.788 -23.471 1.00 82.06 101 ALA A CA 1
ATOM 825 C C . ALA A 1 101 ? 9.025 0.572 -24.988 1.00 82.06 101 ALA A C 1
ATOM 827 O O . ALA A 1 101 ? 9.980 0.284 -25.714 1.00 82.06 101 ALA A O 1
ATOM 828 N N . GLY A 1 102 ? 7.796 0.772 -25.481 1.00 79.12 102 GLY A N 1
ATOM 829 C CA . GLY A 1 102 ? 7.442 0.652 -26.897 1.00 79.12 102 GLY A CA 1
ATOM 830 C C . GLY A 1 102 ? 8.106 1.698 -27.798 1.00 79.12 102 GLY A C 1
ATOM 831 O O . GLY A 1 102 ? 8.550 1.351 -28.889 1.00 79.12 102 GLY A O 1
ATOM 832 N N . LEU A 1 103 ? 8.258 2.945 -27.333 1.00 77.69 103 LEU A N 1
ATOM 833 C CA . LEU A 1 103 ? 8.892 4.033 -28.098 1.00 77.69 103 LEU A CA 1
ATOM 834 C C . LEU A 1 103 ? 10.329 3.737 -28.544 1.00 77.69 103 LEU A C 1
ATOM 836 O O . LEU A 1 103 ? 10.800 4.320 -29.516 1.00 77.69 103 LEU A O 1
ATOM 840 N N . ARG A 1 104 ? 11.041 2.856 -27.836 1.00 68.94 104 ARG A N 1
ATOM 841 C CA . ARG A 1 104 ? 12.437 2.508 -28.137 1.00 68.94 104 ARG A CA 1
ATOM 842 C C . ARG A 1 104 ? 12.613 1.103 -28.706 1.00 68.94 104 ARG A C 1
ATOM 844 O O . ARG A 1 104 ? 13.738 0.620 -28.776 1.00 68.94 104 ARG A O 1
ATOM 851 N N . GLY A 1 105 ? 11.521 0.425 -29.065 1.00 63.31 105 GLY A N 1
ATOM 852 C CA . GLY A 1 105 ? 11.571 -0.954 -29.561 1.00 63.31 105 GLY A CA 1
ATOM 853 C C . GLY A 1 105 ? 12.043 -1.978 -28.519 1.00 63.31 105 GLY A C 1
ATOM 854 O O . GLY A 1 105 ? 12.275 -3.133 -28.863 1.00 63.31 105 GLY A O 1
ATOM 855 N N . GLN A 1 106 ? 12.164 -1.592 -27.243 1.00 64.06 106 GLN A N 1
ATOM 856 C CA . GLN A 1 106 ? 12.578 -2.475 -26.155 1.00 64.06 106 GLN A CA 1
ATOM 857 C C . GLN A 1 106 ? 11.362 -2.953 -25.363 1.00 64.06 106 GLN A C 1
ATOM 859 O O . GLN A 1 106 ? 11.122 -2.530 -24.232 1.00 64.06 106 GLN A O 1
ATOM 864 N N . GLN A 1 107 ? 10.605 -3.894 -25.932 1.00 59.94 107 GLN A N 1
ATOM 865 C CA . GLN A 1 107 ? 9.498 -4.543 -25.214 1.00 59.94 107 GLN A CA 1
ATOM 866 C C . GLN A 1 107 ? 9.963 -5.267 -23.931 1.00 59.94 107 GLN A C 1
ATOM 868 O O . GLN A 1 107 ? 9.174 -5.438 -23.005 1.00 59.94 107 GLN A O 1
ATOM 873 N N . HIS A 1 108 ? 11.252 -5.618 -23.833 1.00 59.09 108 HIS A N 1
ATOM 874 C CA . HIS A 1 108 ? 11.863 -6.246 -22.655 1.00 59.09 108 HIS A CA 1
ATOM 875 C C . HIS A 1 108 ? 12.106 -5.299 -21.466 1.00 59.09 108 HIS A C 1
ATOM 877 O O . HIS A 1 108 ? 12.360 -5.779 -20.365 1.00 59.09 108 HIS A O 1
ATOM 883 N N . GLY A 1 109 ? 12.009 -3.974 -21.640 1.00 64.56 109 GLY A N 1
ATOM 884 C CA . GLY A 1 109 ? 12.187 -3.025 -20.532 1.00 64.56 109 GLY A CA 1
ATOM 885 C C . GLY A 1 109 ? 11.018 -3.023 -19.539 1.00 64.56 109 GLY A C 1
ATOM 886 O O . GLY A 1 109 ? 11.187 -2.698 -18.360 1.00 64.56 109 GLY A O 1
ATOM 887 N N . PHE A 1 110 ? 9.818 -3.402 -19.994 1.00 77.88 110 PHE A N 1
ATOM 888 C CA . PHE A 1 110 ? 8.623 -3.442 -19.157 1.00 77.88 110 PHE A CA 1
ATOM 889 C C . PHE A 1 110 ? 8.660 -4.632 -18.186 1.00 77.88 110 PHE A C 1
ATOM 891 O O . PHE A 1 110 ? 8.626 -5.791 -18.593 1.00 77.88 110 PHE A O 1
ATOM 898 N N . SER A 1 111 ? 8.659 -4.348 -16.881 1.00 81.19 111 SER A N 1
ATOM 899 C CA . SER A 1 111 ? 8.655 -5.367 -15.831 1.00 81.19 111 SER A CA 1
ATOM 900 C C . SER A 1 111 ? 7.291 -5.454 -15.150 1.00 81.19 111 SER A C 1
ATOM 902 O O . SER A 1 111 ? 6.870 -4.557 -14.413 1.00 81.19 111 SER A O 1
ATOM 904 N N . ARG A 1 112 ? 6.616 -6.596 -15.328 1.00 82.31 112 ARG A N 1
ATOM 905 C CA . ARG A 1 112 ? 5.389 -6.928 -14.585 1.00 82.31 112 ARG A CA 1
ATOM 906 C C . ARG A 1 112 ? 5.637 -6.978 -13.074 1.00 82.31 112 ARG A C 1
ATOM 908 O O . ARG A 1 112 ? 4.746 -6.622 -12.304 1.00 82.31 112 ARG A O 1
ATOM 915 N N . GLU A 1 113 ? 6.833 -7.387 -12.650 1.00 84.25 113 GLU A N 1
ATOM 916 C CA . GLU A 1 113 ? 7.214 -7.415 -11.235 1.00 84.25 113 GLU A CA 1
ATOM 917 C C . GLU A 1 113 ? 7.193 -6.004 -10.638 1.00 84.25 113 GLU A C 1
ATOM 919 O O . GLU A 1 113 ? 6.615 -5.800 -9.573 1.00 84.25 113 GLU A O 1
ATOM 924 N N . MET A 1 114 ? 7.722 -5.008 -11.355 1.00 84.06 114 MET A N 1
ATOM 925 C CA . MET A 1 114 ? 7.742 -3.618 -10.891 1.00 84.06 114 MET A CA 1
ATOM 926 C C . MET A 1 114 ? 6.327 -3.054 -10.684 1.00 84.06 114 MET A C 1
ATOM 928 O O . MET A 1 114 ? 6.048 -2.391 -9.683 1.00 84.06 114 MET A O 1
ATOM 932 N N . VAL A 1 115 ? 5.394 -3.377 -11.586 1.00 86.12 115 VAL A N 1
ATOM 933 C CA . VAL A 1 115 ? 3.974 -3.003 -11.448 1.00 86.12 115 VAL A CA 1
ATOM 934 C C . VAL A 1 115 ? 3.342 -3.669 -10.222 1.00 86.12 115 VAL A C 1
ATOM 936 O O . VAL A 1 115 ? 2.629 -3.011 -9.462 1.00 86.12 115 VAL A O 1
ATOM 939 N N . MET A 1 116 ? 3.632 -4.951 -9.985 1.00 86.00 116 MET A N 1
ATOM 940 C CA . MET A 1 116 ? 3.126 -5.673 -8.813 1.00 86.00 116 MET A CA 1
ATOM 941 C C . MET A 1 116 ? 3.706 -5.134 -7.507 1.00 86.00 116 MET A C 1
ATOM 943 O O . MET A 1 116 ? 2.967 -4.981 -6.534 1.00 86.00 116 MET A O 1
ATOM 947 N N . ARG A 1 117 ? 4.993 -4.780 -7.471 1.00 85.75 117 ARG A N 1
ATOM 948 C CA . ARG A 1 117 ? 5.602 -4.166 -6.287 1.00 85.75 117 ARG A CA 1
ATOM 949 C C . ARG A 1 117 ? 4.978 -2.796 -5.979 1.00 85.75 117 ARG A C 1
ATOM 951 O O . ARG A 1 117 ? 4.690 -2.520 -4.817 1.00 85.75 117 ARG A O 1
ATOM 958 N N . ARG A 1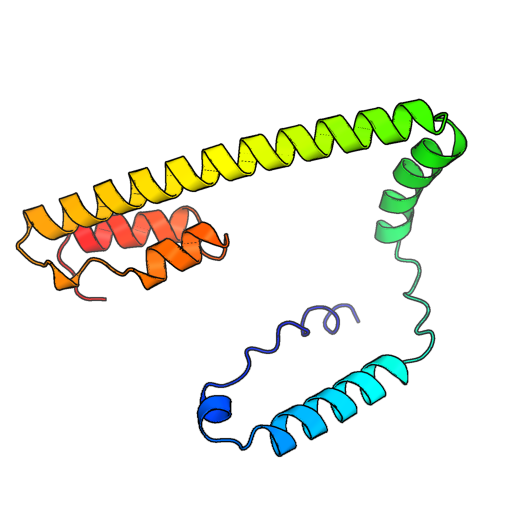 118 ? 4.680 -1.970 -6.995 1.00 85.44 118 ARG A N 1
ATOM 959 C CA . ARG A 1 118 ? 3.931 -0.703 -6.821 1.00 85.44 118 ARG A CA 1
ATOM 960 C C . ARG A 1 118 ? 2.517 -0.931 -6.293 1.00 85.44 118 ARG A C 1
ATOM 962 O O . ARG A 1 118 ? 2.051 -0.177 -5.443 1.00 85.44 118 ARG A O 1
ATOM 969 N N . PHE A 1 119 ? 1.843 -1.979 -6.766 1.00 86.00 119 PHE A N 1
ATOM 970 C CA . PHE A 1 119 ? 0.508 -2.331 -6.285 1.00 86.00 119 PHE A CA 1
ATOM 971 C C . PHE A 1 119 ? 0.498 -2.637 -4.782 1.00 86.00 119 PHE A C 1
ATOM 973 O O . PHE A 1 119 ? -0.392 -2.174 -4.074 1.00 86.00 119 PHE A O 1
ATOM 980 N N . HIS A 1 120 ? 1.528 -3.329 -4.292 1.00 88.00 120 HIS A N 1
ATOM 981 C CA . HIS A 1 120 ? 1.689 -3.705 -2.884 1.00 88.00 120 HIS A CA 1
ATOM 982 C C . HIS A 1 120 ? 2.430 -2.654 -2.035 1.00 88.00 120 HIS A C 1
ATOM 984 O O . HIS A 1 120 ? 2.858 -2.962 -0.930 1.00 88.00 120 HIS A O 1
ATOM 990 N N . TYR A 1 121 ? 2.590 -1.418 -2.528 1.00 81.44 121 TYR A N 1
ATOM 991 C CA . TYR A 1 121 ? 3.292 -0.329 -1.826 1.00 81.44 121 TYR A CA 1
ATOM 992 C C . TYR A 1 121 ? 4.756 -0.640 -1.454 1.00 81.44 121 TYR A C 1
ATOM 994 O O . TYR A 1 121 ? 5.333 0.010 -0.587 1.00 81.44 121 TYR A O 1
ATOM 1002 N N . HIS A 1 122 ? 5.389 -1.594 -2.139 1.00 81.12 122 HIS A N 1
ATOM 1003 C CA . HIS A 1 122 ? 6.797 -1.950 -1.936 1.00 81.12 122 HIS A CA 1
ATOM 1004 C C . HIS A 1 122 ? 7.767 -1.098 -2.762 1.00 81.12 122 HIS A C 1
ATOM 1006 O O . HIS A 1 122 ? 8.970 -1.321 -2.700 1.00 81.12 122 HIS A O 1
ATOM 1012 N N . VAL A 1 123 ? 7.256 -0.143 -3.544 1.00 79.88 123 VAL A N 1
ATOM 1013 C CA . VAL A 1 123 ? 8.061 0.749 -4.388 1.00 79.88 123 VAL A CA 1
ATOM 1014 C C . VAL A 1 123 ? 7.729 2.182 -4.030 1.00 79.88 123 VAL A C 1
ATOM 1016 O O . VAL A 1 123 ? 6.574 2.605 -4.114 1.00 79.88 123 VAL A O 1
ATOM 1019 N N . GLY A 1 124 ? 8.757 2.943 -3.671 1.00 81.94 124 GLY A N 1
ATOM 1020 C CA . GLY A 1 124 ? 8.616 4.369 -3.413 1.00 81.94 124 GLY A CA 1
ATOM 1021 C C . GLY A 1 124 ? 8.378 5.185 -4.695 1.00 81.94 124 GLY A C 1
ATOM 1022 O O . GLY A 1 124 ? 8.663 4.728 -5.811 1.00 81.94 124 GLY A O 1
ATOM 1023 N N . PRO A 1 125 ? 7.918 6.442 -4.569 1.00 81.38 125 PRO A N 1
ATOM 1024 C CA . PRO A 1 125 ? 7.756 7.339 -5.714 1.00 81.38 125 PRO A CA 1
ATOM 1025 C C . PRO A 1 125 ? 9.088 7.608 -6.437 1.00 81.38 125 PRO A C 1
ATOM 1027 O O . PRO A 1 125 ? 9.127 7.634 -7.666 1.00 81.38 125 PRO A O 1
ATOM 1030 N N . LEU A 1 126 ? 10.197 7.724 -5.696 1.00 86.50 126 LEU A N 1
ATOM 1031 C CA . LEU A 1 126 ? 11.536 7.954 -6.256 1.00 86.50 126 LEU A CA 1
ATOM 1032 C C . LEU A 1 126 ? 12.049 6.767 -7.078 1.00 86.50 126 LEU A C 1
ATOM 1034 O O . LEU A 1 126 ? 12.594 6.951 -8.164 1.00 86.50 126 LEU A O 1
ATOM 1038 N N . GLU A 1 127 ? 11.865 5.549 -6.578 1.00 84.12 127 GLU A N 1
ATOM 1039 C CA . GLU A 1 127 ? 12.259 4.324 -7.279 1.00 84.12 127 GLU A CA 1
ATOM 1040 C C . GLU A 1 127 ? 11.420 4.138 -8.552 1.00 84.12 127 GLU A C 1
ATOM 1042 O O . GLU A 1 127 ? 11.948 3.862 -9.629 1.00 84.12 127 GLU A O 1
ATOM 1047 N N . SER A 1 128 ? 10.117 4.422 -8.459 1.00 85.44 128 SER A N 1
ATOM 1048 C CA . SER A 1 128 ? 9.212 4.433 -9.608 1.00 85.44 128 SER A CA 1
ATOM 1049 C C . SER A 1 128 ? 9.630 5.441 -10.680 1.00 85.44 128 SER A C 1
ATOM 1051 O O . SER A 1 128 ? 9.582 5.129 -11.870 1.00 85.44 128 SER A O 1
ATOM 1053 N N . TRP A 1 129 ? 10.054 6.634 -10.264 1.00 86.75 129 TRP A N 1
ATOM 1054 C CA . TRP A 1 129 ? 10.540 7.684 -11.154 1.00 86.75 129 TRP A CA 1
ATOM 1055 C C . TRP A 1 129 ? 11.857 7.305 -11.840 1.00 86.75 129 TRP A C 1
ATOM 1057 O O . TRP A 1 129 ? 11.970 7.422 -13.060 1.00 86.75 129 TRP A O 1
ATOM 1067 N N . ARG A 1 130 ? 12.830 6.775 -11.087 1.00 87.69 130 ARG A N 1
ATOM 1068 C CA . ARG A 1 130 ? 14.111 6.297 -11.637 1.00 87.69 130 ARG A CA 1
ATOM 1069 C C . ARG A 1 130 ? 13.908 5.209 -12.689 1.00 87.69 130 ARG A C 1
ATOM 1071 O O . ARG A 1 130 ? 14.502 5.302 -13.759 1.00 87.69 130 ARG A O 1
ATOM 1078 N N . TYR A 1 131 ? 13.020 4.250 -12.427 1.00 86.19 131 TYR A N 1
ATOM 1079 C CA . TYR A 1 131 ? 12.670 3.204 -13.391 1.00 86.19 131 TYR A CA 1
ATOM 1080 C C . TYR A 1 131 ? 12.100 3.780 -14.696 1.00 86.19 131 TYR A C 1
ATOM 1082 O O . TYR A 1 131 ? 12.508 3.385 -15.784 1.00 86.19 131 TYR A O 1
ATOM 1090 N N . ARG A 1 132 ? 11.216 4.783 -14.615 1.00 86.62 132 ARG A N 1
ATOM 1091 C CA . ARG A 1 132 ? 10.681 5.460 -15.810 1.00 86.62 132 ARG A CA 1
ATOM 1092 C C . ARG A 1 132 ? 11.746 6.216 -16.591 1.00 86.62 132 ARG A C 1
ATOM 1094 O O . ARG A 1 132 ? 11.724 6.188 -17.816 1.00 86.62 132 ARG A O 1
ATOM 1101 N N . ILE A 1 133 ? 12.686 6.863 -15.902 1.00 86.50 133 ILE A N 1
ATOM 1102 C CA . ILE A 1 133 ? 13.835 7.506 -16.551 1.00 86.50 133 ILE A CA 1
ATOM 1103 C C . ILE A 1 133 ? 14.703 6.463 -17.260 1.00 86.50 133 ILE A C 1
ATOM 1105 O O . ILE A 1 133 ? 15.140 6.713 -18.377 1.00 86.50 133 ILE A O 1
ATOM 1109 N N . GLN A 1 134 ? 14.950 5.305 -16.647 1.00 83.50 134 GLN A N 1
ATOM 1110 C CA . GLN A 1 134 ? 15.722 4.224 -17.268 1.00 83.50 134 GLN A CA 1
ATOM 1111 C C . GLN A 1 134 ? 15.024 3.671 -18.513 1.00 83.50 134 GLN A C 1
ATOM 1113 O O . GLN A 1 134 ? 15.663 3.585 -19.560 1.00 83.50 134 GLN A O 1
ATOM 1118 N N . LEU A 1 135 ? 13.711 3.421 -18.437 1.00 81.12 135 LEU A N 1
ATOM 1119 C CA . LEU A 1 135 ? 12.883 3.070 -19.596 1.00 81.12 135 LEU A CA 1
ATOM 1120 C C . LEU A 1 135 ? 12.998 4.121 -20.706 1.00 81.12 135 LEU A C 1
ATOM 1122 O O . LEU A 1 135 ? 13.274 3.793 -21.858 1.00 81.12 135 LEU A O 1
ATOM 1126 N N . ALA A 1 136 ? 12.864 5.400 -20.349 1.00 80.75 136 ALA A N 1
ATOM 1127 C CA . ALA A 1 136 ? 12.979 6.508 -21.288 1.00 80.75 136 ALA A CA 1
ATOM 1128 C C . ALA A 1 136 ? 14.399 6.687 -21.846 1.00 80.75 136 ALA A C 1
ATOM 1130 O O . ALA A 1 136 ? 14.546 7.284 -22.906 1.00 80.75 136 ALA A O 1
ATOM 1131 N N . ARG A 1 137 ? 15.438 6.193 -21.159 1.00 79.69 137 ARG A N 1
ATOM 1132 C CA . ARG A 1 137 ? 16.846 6.211 -21.591 1.00 79.69 137 ARG A CA 1
ATOM 1133 C C . ARG A 1 137 ? 17.282 4.921 -22.294 1.00 79.69 137 ARG A C 1
ATOM 1135 O O . ARG A 1 137 ? 18.368 4.915 -22.864 1.00 79.69 137 ARG A O 1
ATOM 1142 N N . GLY A 1 138 ? 16.448 3.879 -22.327 1.00 69.00 138 GLY A N 1
ATOM 1143 C CA . GLY A 1 138 ? 16.763 2.588 -22.953 1.00 69.00 138 GLY A CA 1
ATOM 1144 C C . GLY A 1 138 ? 17.881 1.805 -22.258 1.00 69.00 138 GLY A C 1
ATOM 1145 O O . GLY A 1 138 ? 18.542 0.998 -22.905 1.00 69.00 138 GLY A O 1
ATOM 1146 N N . GLY A 1 139 ? 18.134 2.075 -20.973 1.00 58.28 139 GLY A N 1
ATOM 1147 C CA . GLY A 1 139 ? 19.090 1.297 -20.186 1.00 58.28 139 GLY A CA 1
ATOM 1148 C C . GLY A 1 139 ? 18.465 -0.032 -19.767 1.00 58.28 139 GLY A C 1
ATOM 1149 O O . GLY A 1 139 ? 17.350 -0.032 -19.246 1.00 58.28 139 GLY A O 1
ATOM 1150 N N . SER A 1 140 ? 19.164 -1.146 -19.989 1.00 52.66 140 SER A N 1
ATOM 1151 C CA . SER A 1 140 ? 18.786 -2.443 -19.421 1.00 52.66 140 SER A CA 1
ATOM 1152 C C . SER A 1 140 ? 18.892 -2.391 -17.893 1.00 52.66 140 SER A C 1
ATOM 1154 O O . SER A 1 140 ? 19.859 -1.829 -17.371 1.00 52.66 140 SER A O 1
ATOM 1156 N N . LEU A 1 141 ? 17.891 -2.948 -17.203 1.00 52.22 141 LEU A N 1
ATOM 1157 C CA . LEU A 1 141 ? 17.930 -3.206 -15.758 1.00 52.22 141 LEU A CA 1
ATOM 1158 C C . LEU A 1 141 ? 19.020 -4.221 -15.403 1.00 52.22 141 LEU A C 1
ATOM 1160 O O . LEU A 1 141 ? 19.178 -5.188 -16.182 1.00 52.22 141 LEU A O 1
#

Secondary structure (DSSP, 8-state):
--SSTT--S----GGGGGS-HHHHHHHHHHHHHHHHHSTT------HHHHHHHHHHHHHHHHS-HHHHHHHHHHHHHHHHHHHHHHHHHHHHHHHHHHHHHHHTT-GGG--HHHHHHHHTT-S-HHHHHHHHHHHHHT---

pLDDT: mean 76.28, std 14.99, range [35.59, 94.31]

Radius of gyration: 22.74 Å; chains: 1; bounding box: 42×41×58 Å

Organism: NCBI:txid41462